Protein AF-A0A1Y0H788-F1 (afdb_monomer_lite)

Structure (mmCIF, N/CA/C/O backbone):
data_AF-A0A1Y0H788-F1
#
_entry.id   AF-A0A1Y0H788-F1
#
loop_
_atom_site.group_PDB
_atom_site.id
_atom_site.type_symbol
_atom_site.label_atom_id
_atom_site.label_alt_id
_atom_site.label_comp_id
_atom_site.label_asym_id
_atom_site.label_entity_id
_atom_site.label_seq_id
_atom_site.pdbx_PDB_ins_code
_atom_site.Cartn_x
_atom_site.Cartn_y
_atom_site.Cartn_z
_atom_site.occupancy
_atom_site.B_iso_or_equiv
_atom_site.auth_seq_id
_atom_site.auth_comp_id
_atom_site.auth_asym_id
_atom_site.auth_atom_id
_atom_site.pdbx_PDB_model_num
ATOM 1 N N . MET A 1 1 ? -26.658 2.070 3.480 1.00 51.88 1 MET A N 1
ATOM 2 C CA . MET A 1 1 ? -25.228 2.244 3.832 1.00 51.88 1 MET A CA 1
ATOM 3 C C . MET A 1 1 ? -24.487 0.901 3.912 1.00 51.88 1 MET A C 1
ATOM 5 O O . MET A 1 1 ? -23.611 0.678 3.091 1.00 51.88 1 MET A O 1
ATOM 9 N N . LEU A 1 2 ? -24.902 -0.046 4.769 1.00 49.97 2 LEU A N 1
ATOM 10 C CA . LEU A 1 2 ? -24.308 -1.400 4.901 1.00 49.97 2 LEU A CA 1
ATOM 11 C C . LEU A 1 2 ? -24.198 -2.210 3.590 1.00 49.97 2 LEU A C 1
ATOM 13 O O . LEU A 1 2 ? -23.169 -2.824 3.317 1.00 49.97 2 LEU A O 1
ATOM 17 N N . ARG A 1 3 ? -25.227 -2.162 2.732 1.00 51.53 3 ARG A N 1
ATOM 18 C CA . ARG A 1 3 ? -25.281 -2.909 1.458 1.00 51.53 3 ARG A CA 1
ATOM 19 C C . ARG A 1 3 ? -24.219 -2.470 0.426 1.00 51.53 3 ARG A C 1
ATOM 21 O O . ARG A 1 3 ? -23.895 -3.254 -0.455 1.00 51.53 3 ARG A O 1
ATOM 28 N N . ARG A 1 4 ? -23.653 -1.258 0.560 1.00 58.00 4 ARG A N 1
ATOM 29 C CA . ARG A 1 4 ? -22.542 -0.747 -0.275 1.00 58.00 4 ARG A CA 1
ATOM 30 C C . ARG A 1 4 ? -21.149 -1.023 0.311 1.00 58.00 4 ARG A C 1
ATOM 32 O O . ARG A 1 4 ? -20.185 -1.019 -0.436 1.00 58.00 4 ARG A O 1
ATOM 39 N N . LEU A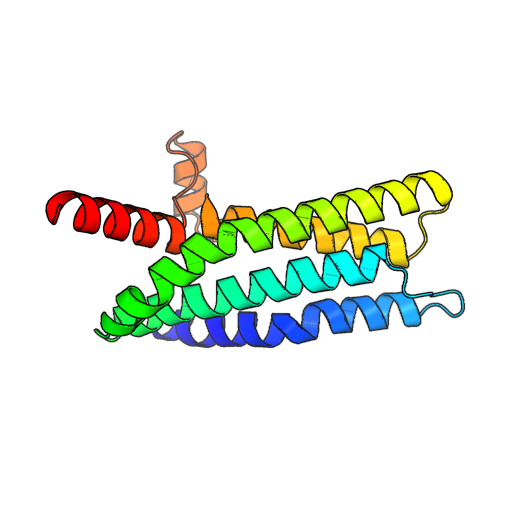 1 5 ? -21.040 -1.297 1.614 1.00 59.03 5 LEU A N 1
ATOM 40 C CA . LEU A 1 5 ? -19.754 -1.466 2.313 1.00 59.03 5 LEU A CA 1
ATOM 41 C C . LEU A 1 5 ? -19.270 -2.925 2.360 1.00 59.03 5 LEU A C 1
ATOM 43 O O . LEU A 1 5 ? -18.071 -3.183 2.339 1.00 59.03 5 LEU A O 1
ATOM 47 N N . ARG A 1 6 ? -20.192 -3.898 2.362 1.00 60.78 6 ARG A N 1
ATOM 48 C CA . ARG A 1 6 ? -19.861 -5.333 2.287 1.00 60.78 6 ARG A CA 1
ATOM 49 C C . ARG A 1 6 ? -19.047 -5.764 1.053 1.00 60.78 6 ARG A C 1
ATOM 51 O O . ARG A 1 6 ? -18.168 -6.601 1.234 1.00 60.78 6 ARG A O 1
ATOM 58 N N . PRO A 1 7 ? -19.295 -5.274 -0.177 1.00 69.75 7 PRO A N 1
ATOM 59 C CA . PRO A 1 7 ? -18.426 -5.618 -1.303 1.00 69.75 7 PRO A CA 1
ATOM 60 C C . PRO A 1 7 ? -17.031 -4.993 -1.178 1.00 69.75 7 PRO A C 1
ATOM 62 O O . PRO A 1 7 ? -16.085 -5.524 -1.743 1.00 69.75 7 PRO A O 1
ATOM 65 N N . TYR A 1 8 ? -16.881 -3.916 -0.403 1.00 69.25 8 TYR A N 1
ATOM 66 C CA . TYR A 1 8 ? -15.653 -3.129 -0.372 1.00 69.25 8 TYR A CA 1
ATOM 67 C C . TYR A 1 8 ? -14.487 -3.869 0.290 1.00 69.25 8 TYR A C 1
ATOM 69 O O . TYR A 1 8 ? -13.432 -4.010 -0.312 1.00 69.25 8 TYR A O 1
ATOM 77 N N . TYR A 1 9 ? -14.680 -4.446 1.482 1.00 71.31 9 TYR A N 1
ATOM 78 C CA . TYR A 1 9 ? -13.602 -5.226 2.110 1.00 71.31 9 TYR A CA 1
ATOM 79 C C . TYR A 1 9 ? -13.247 -6.483 1.296 1.00 71.31 9 TYR A C 1
ATOM 81 O O . TYR A 1 9 ? -12.109 -6.937 1.334 1.00 71.31 9 TYR A O 1
ATOM 89 N N . LYS A 1 10 ? -14.209 -7.051 0.549 1.00 78.69 10 LYS A N 1
ATOM 90 C CA . LYS A 1 10 ? -13.958 -8.183 -0.356 1.00 78.69 10 LYS A CA 1
ATOM 91 C C . LYS A 1 10 ? -13.140 -7.758 -1.572 1.00 78.69 10 LYS A C 1
ATOM 93 O O . LYS A 1 10 ? -12.295 -8.523 -2.016 1.00 78.69 10 LYS A O 1
ATOM 98 N N . MET A 1 11 ? -13.390 -6.555 -2.085 1.00 80.75 11 MET A N 1
ATOM 99 C CA . MET A 1 11 ? -12.611 -5.952 -3.162 1.00 80.75 11 MET A CA 1
ATOM 100 C C . MET A 1 11 ? -11.176 -5.680 -2.706 1.00 80.75 11 MET A C 1
ATOM 102 O O . MET A 1 11 ? -10.252 -6.098 -3.389 1.00 80.75 11 MET A O 1
ATOM 106 N N . GLU A 1 12 ? -10.979 -5.074 -1.533 1.00 76.81 12 GLU A N 1
ATOM 107 C CA . GLU A 1 12 ? -9.639 -4.879 -0.958 1.00 76.81 12 GLU A CA 1
ATOM 108 C C . GLU A 1 12 ? -8.910 -6.218 -0.778 1.00 76.81 12 GLU A C 1
ATOM 110 O O . GLU A 1 12 ? -7.774 -6.369 -1.221 1.00 76.81 12 GLU A O 1
ATOM 115 N N . ALA A 1 13 ? -9.594 -7.233 -0.234 1.00 84.00 13 ALA A N 1
ATOM 116 C CA . ALA A 1 13 ? -9.032 -8.573 -0.070 1.00 84.00 13 ALA A CA 1
ATOM 117 C C . ALA A 1 13 ? -8.655 -9.225 -1.410 1.00 84.00 13 ALA A C 1
ATOM 119 O O . ALA A 1 13 ? -7.627 -9.891 -1.502 1.00 84.00 13 ALA A O 1
ATOM 120 N N . ALA A 1 14 ? -9.466 -9.031 -2.453 1.00 87.06 14 ALA A N 1
ATOM 121 C CA . ALA A 1 14 ? -9.145 -9.497 -3.797 1.00 87.06 14 ALA A CA 1
ATOM 122 C C . ALA A 1 14 ? -7.931 -8.746 -4.368 1.00 87.06 14 ALA A C 1
ATOM 124 O O . ALA A 1 14 ? -7.029 -9.366 -4.933 1.00 87.06 14 ALA A O 1
ATOM 125 N N . ASN A 1 15 ? -7.862 -7.430 -4.154 1.00 90.00 15 ASN A N 1
ATOM 126 C CA . ASN A 1 15 ? -6.781 -6.575 -4.634 1.00 90.00 15 ASN A CA 1
ATOM 127 C C . ASN A 1 15 ? -5.422 -6.944 -4.035 1.00 90.00 15 ASN A C 1
ATOM 129 O O . ASN A 1 15 ? -4.422 -6.791 -4.733 1.00 90.00 15 ASN A O 1
ATOM 133 N N . VAL A 1 16 ? -5.376 -7.492 -2.810 1.00 90.69 16 VAL A N 1
ATOM 134 C CA . VAL A 1 16 ? -4.136 -8.021 -2.200 1.00 90.69 16 VAL A CA 1
ATOM 135 C C . VAL A 1 16 ? -3.407 -8.974 -3.150 1.00 90.69 16 VAL A C 1
ATOM 137 O O . VAL A 1 16 ? -2.183 -8.978 -3.182 1.00 90.69 16 VAL A O 1
ATOM 140 N N . VAL A 1 17 ? -4.146 -9.766 -3.934 1.00 90.56 17 VAL A N 1
ATOM 141 C CA . VAL A 1 17 ? -3.577 -10.714 -4.902 1.00 90.56 17 VAL A CA 1
ATOM 142 C C . VAL A 1 17 ? -3.655 -10.171 -6.327 1.00 90.56 17 VAL A C 1
ATOM 144 O O . VAL A 1 17 ? -2.702 -10.304 -7.089 1.00 90.56 17 VAL A O 1
ATOM 147 N N . MET A 1 18 ? -4.769 -9.540 -6.704 1.00 92.12 18 MET A N 1
ATOM 148 C CA . MET A 1 18 ? -4.984 -9.097 -8.082 1.00 92.12 18 MET A CA 1
ATOM 149 C C . MET A 1 18 ? -4.017 -7.992 -8.503 1.00 92.12 18 MET A C 1
ATOM 151 O O . MET A 1 18 ? -3.479 -8.067 -9.600 1.00 92.12 18 MET A O 1
ATOM 155 N N . VAL A 1 19 ? -3.753 -6.996 -7.653 1.00 91.56 19 VAL A N 1
ATOM 156 C CA . VAL A 1 19 ? -2.850 -5.882 -7.984 1.00 91.56 19 VAL A CA 1
ATOM 157 C C . VAL A 1 19 ? -1.419 -6.363 -8.272 1.00 91.56 19 VAL A C 1
ATOM 159 O O . VAL A 1 19 ? -0.914 -6.064 -9.358 1.00 91.56 19 VAL A O 1
ATOM 162 N N . PRO A 1 20 ? -0.756 -7.136 -7.385 1.00 92.00 20 PRO A N 1
ATOM 163 C CA . PRO A 1 20 ? 0.569 -7.668 -7.690 1.00 92.00 20 PRO A CA 1
ATOM 164 C C . PRO A 1 20 ? 0.553 -8.634 -8.882 1.00 92.00 20 PRO A C 1
ATOM 166 O O . PRO A 1 20 ? 1.480 -8.609 -9.688 1.00 92.00 20 PRO A O 1
ATOM 169 N N . LEU A 1 21 ? -0.499 -9.446 -9.042 1.00 94.25 21 LEU A N 1
ATOM 170 C CA . LEU A 1 21 ? -0.614 -10.368 -10.174 1.00 94.25 21 LEU A CA 1
ATOM 171 C C . LEU A 1 21 ? -0.720 -9.629 -11.514 1.00 94.25 21 LEU A C 1
ATOM 173 O O . LEU A 1 21 ? -0.014 -9.983 -12.454 1.00 94.25 21 LEU A O 1
ATOM 177 N N . ILE A 1 22 ? -1.558 -8.592 -11.599 1.00 94.25 22 ILE A N 1
ATOM 178 C CA . ILE A 1 22 ? -1.699 -7.752 -12.796 1.00 94.25 22 ILE A CA 1
ATOM 179 C C . ILE A 1 22 ? -0.359 -7.101 -13.137 1.00 94.25 22 ILE A C 1
ATOM 181 O O . ILE A 1 22 ? 0.028 -7.101 -14.302 1.00 94.25 22 ILE A O 1
ATOM 185 N N . ALA A 1 23 ? 0.375 -6.604 -12.138 1.00 93.44 23 ALA A N 1
ATOM 186 C CA . ALA A 1 23 ? 1.697 -6.029 -12.358 1.00 93.44 23 ALA A CA 1
ATOM 187 C C . ALA A 1 23 ? 2.688 -7.067 -12.918 1.00 93.44 23 ALA A C 1
ATOM 189 O O . ALA A 1 23 ? 3.381 -6.781 -13.892 1.00 93.44 23 ALA A O 1
ATOM 190 N N . CYS A 1 24 ? 2.722 -8.284 -12.360 1.00 95.25 24 CYS A N 1
ATOM 191 C CA . CYS A 1 24 ? 3.545 -9.381 -12.884 1.00 95.25 24 CYS A CA 1
ATOM 192 C C . CYS A 1 24 ? 3.186 -9.727 -14.328 1.00 95.25 24 CYS A C 1
ATOM 194 O O . CYS A 1 24 ? 4.076 -9.802 -15.169 1.00 95.25 24 CYS A O 1
ATOM 196 N N . VAL A 1 25 ? 1.898 -9.913 -14.623 1.00 95.75 25 VAL A N 1
ATOM 197 C CA . VAL A 1 25 ? 1.427 -10.238 -15.976 1.00 95.75 25 VAL A CA 1
ATOM 198 C C . VAL A 1 25 ? 1.781 -9.121 -16.955 1.00 95.75 25 VAL A C 1
ATOM 200 O O . VAL A 1 25 ? 2.269 -9.411 -18.038 1.00 95.75 25 VAL A O 1
ATOM 203 N N . ALA A 1 26 ? 1.595 -7.856 -16.574 1.00 94.31 26 ALA A N 1
ATOM 204 C CA . ALA A 1 26 ? 1.909 -6.715 -17.428 1.00 94.31 26 ALA A CA 1
ATOM 205 C C . ALA A 1 26 ? 3.403 -6.634 -17.773 1.00 94.31 26 ALA A C 1
ATOM 207 O O . ALA A 1 26 ? 3.746 -6.358 -18.918 1.00 94.31 26 ALA A O 1
ATOM 208 N N . VAL A 1 27 ? 4.289 -6.901 -16.808 1.00 95.38 27 VAL A N 1
ATOM 209 C CA . VAL A 1 27 ? 5.740 -6.902 -17.049 1.00 95.38 27 VAL A CA 1
ATOM 210 C C . VAL A 1 27 ? 6.165 -8.119 -17.866 1.00 95.38 27 VAL A C 1
ATOM 212 O O . VAL A 1 27 ? 6.946 -7.973 -18.795 1.00 95.38 27 VAL A O 1
ATOM 215 N N . LEU A 1 28 ? 5.646 -9.307 -17.552 1.00 95.56 28 LEU A N 1
ATOM 216 C CA . LEU A 1 28 ? 6.011 -10.558 -18.227 1.00 95.56 28 LEU A CA 1
ATOM 217 C C . LEU A 1 28 ? 5.339 -10.748 -19.597 1.00 95.56 28 LEU A C 1
ATOM 219 O O . LEU A 1 28 ? 5.671 -11.692 -20.309 1.00 95.56 28 LEU A O 1
ATOM 223 N N . ALA A 1 29 ? 4.393 -9.883 -19.969 1.00 93.69 29 ALA A N 1
ATOM 224 C CA . ALA A 1 29 ? 3.821 -9.857 -21.314 1.00 93.69 29 ALA A CA 1
ATOM 225 C C . ALA A 1 29 ? 4.830 -9.363 -22.366 1.00 93.69 29 ALA A C 1
ATOM 227 O O . ALA A 1 29 ? 4.687 -9.681 -23.546 1.00 93.69 29 ALA A O 1
ATOM 228 N N . ASP A 1 30 ? 5.848 -8.606 -21.947 1.00 90.75 30 ASP A N 1
ATOM 229 C CA . ASP A 1 30 ? 6.995 -8.254 -22.779 1.00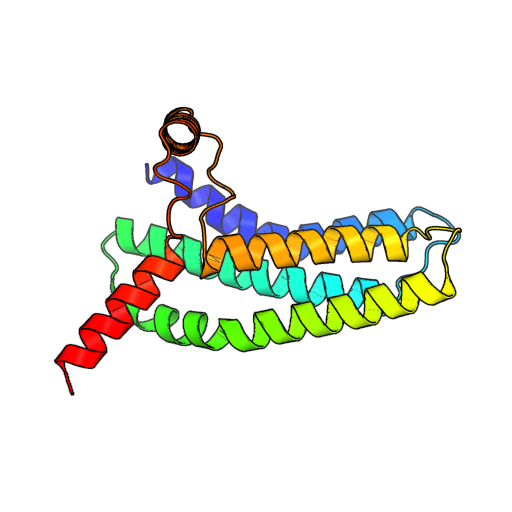 90.75 30 ASP A CA 1
ATOM 230 C C . ASP A 1 30 ? 8.019 -9.411 -22.759 1.00 90.75 30 ASP A C 1
ATOM 232 O O . ASP A 1 30 ? 8.435 -9.824 -21.673 1.00 90.75 30 ASP A O 1
ATOM 236 N N . PRO A 1 31 ? 8.478 -9.930 -23.916 1.00 88.88 31 PRO A N 1
ATOM 237 C CA . PRO A 1 31 ? 9.538 -10.940 -23.978 1.00 88.88 31 PRO A CA 1
ATOM 238 C C . PRO A 1 31 ? 10.850 -10.546 -23.277 1.00 88.88 31 PRO A C 1
ATOM 240 O O . PRO A 1 31 ? 11.594 -11.424 -22.843 1.00 88.88 31 PRO A O 1
ATOM 243 N N . ALA A 1 32 ? 11.147 -9.247 -23.163 1.00 88.50 32 ALA A N 1
ATOM 244 C CA . ALA A 1 32 ? 12.297 -8.724 -22.420 1.00 88.50 32 ALA A CA 1
ATOM 245 C C . ALA A 1 32 ? 11.970 -8.399 -20.946 1.00 88.50 32 ALA A C 1
ATOM 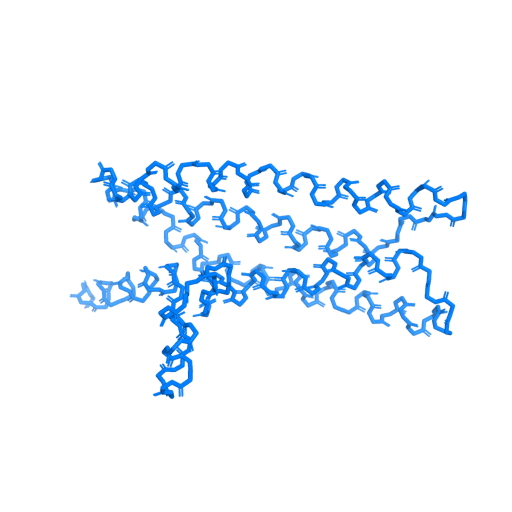247 O O . ALA A 1 32 ? 12.821 -7.898 -20.204 1.00 88.50 32 ALA A O 1
ATOM 248 N N . GLY A 1 33 ? 10.736 -8.664 -20.516 1.00 90.06 33 GLY A N 1
ATOM 249 C CA . GLY A 1 33 ? 10.222 -8.390 -19.186 1.00 90.06 33 GLY A CA 1
ATOM 250 C C . GLY A 1 33 ? 10.902 -9.221 -18.105 1.00 90.06 33 GLY A C 1
ATOM 251 O O . GLY A 1 33 ? 10.925 -10.449 -18.151 1.00 90.06 33 GLY A O 1
ATOM 252 N N . VAL A 1 34 ? 11.423 -8.549 -17.078 1.00 94.25 34 VAL A N 1
ATOM 253 C CA . VAL A 1 34 ? 12.071 -9.198 -15.932 1.00 94.25 34 VAL A CA 1
ATOM 254 C C . VAL A 1 34 ? 11.516 -8.617 -14.643 1.00 94.25 34 VAL A C 1
ATOM 256 O O . VAL A 1 34 ? 11.505 -7.403 -14.455 1.00 94.25 34 VAL A O 1
ATOM 259 N N . ILE A 1 35 ? 11.100 -9.481 -13.717 1.00 95.50 35 ILE A N 1
ATOM 260 C CA . ILE A 1 35 ? 10.718 -9.057 -12.368 1.00 95.50 35 ILE A CA 1
ATOM 261 C C . ILE A 1 35 ? 11.992 -8.729 -11.587 1.00 95.50 35 ILE A C 1
ATOM 263 O O . ILE A 1 35 ? 12.840 -9.591 -11.359 1.00 95.50 35 ILE A O 1
ATOM 267 N N . ARG A 1 36 ? 12.120 -7.470 -11.167 1.00 96.12 36 ARG A N 1
ATOM 268 C CA . ARG A 1 36 ? 13.285 -6.961 -10.431 1.00 96.12 36 ARG A CA 1
ATOM 269 C C . ARG A 1 36 ? 12.983 -6.749 -8.944 1.00 96.12 36 ARG A C 1
ATOM 271 O O . ARG A 1 36 ? 11.815 -6.608 -8.570 1.00 96.12 36 ARG A O 1
ATOM 278 N N . PRO A 1 37 ? 14.015 -6.676 -8.079 1.00 97.56 37 PRO A N 1
ATOM 279 C CA . PRO A 1 37 ? 13.826 -6.490 -6.640 1.00 97.56 37 PRO A CA 1
ATOM 280 C C . PRO A 1 37 ? 12.990 -5.260 -6.256 1.00 97.56 37 PRO A C 1
ATOM 282 O O . PRO A 1 37 ? 12.215 -5.342 -5.304 1.00 97.56 37 PRO A O 1
ATOM 285 N N . ALA A 1 38 ? 13.092 -4.148 -6.997 1.00 97.12 38 ALA A N 1
ATOM 286 C CA . ALA A 1 38 ? 12.292 -2.950 -6.729 1.00 97.12 38 ALA A CA 1
ATOM 287 C C . ALA A 1 38 ? 10.789 -3.218 -6.870 1.00 97.12 38 ALA A C 1
ATOM 289 O O . ALA A 1 38 ? 10.003 -2.858 -5.993 1.00 97.12 38 ALA A O 1
ATOM 290 N N . MET A 1 39 ? 10.402 -3.922 -7.937 1.00 97.44 39 MET A N 1
ATOM 291 C CA . MET A 1 39 ? 9.019 -4.323 -8.176 1.00 97.44 39 MET A CA 1
ATOM 292 C C . MET A 1 39 ? 8.513 -5.250 -7.069 1.00 97.44 39 MET A C 1
ATOM 294 O O . MET A 1 39 ? 7.436 -5.013 -6.533 1.00 97.44 39 MET A O 1
ATOM 298 N N . ILE A 1 40 ? 9.305 -6.251 -6.668 1.00 98.00 40 ILE A N 1
ATOM 299 C CA . ILE A 1 40 ? 8.936 -7.171 -5.579 1.00 98.00 40 ILE A CA 1
ATOM 300 C C . ILE A 1 40 ? 8.706 -6.397 -4.275 1.00 98.00 40 ILE A C 1
ATOM 302 O O . ILE A 1 40 ? 7.693 -6.596 -3.606 1.00 98.00 40 ILE A O 1
ATOM 306 N N . ALA A 1 41 ? 9.607 -5.479 -3.922 1.00 98.12 41 ALA A N 1
ATOM 307 C CA . ALA A 1 41 ? 9.461 -4.668 -2.718 1.00 98.12 41 ALA A CA 1
ATOM 308 C C . ALA A 1 41 ? 8.199 -3.790 -2.763 1.00 98.12 41 ALA A C 1
ATOM 310 O O . ALA A 1 41 ? 7.450 -3.739 -1.784 1.00 98.12 41 ALA A O 1
ATOM 311 N N . ALA A 1 42 ? 7.917 -3.156 -3.905 1.00 97.62 42 ALA A N 1
ATOM 312 C CA . ALA A 1 42 ? 6.711 -2.355 -4.098 1.00 97.62 42 ALA A CA 1
ATOM 313 C C . ALA A 1 42 ? 5.426 -3.205 -4.045 1.00 97.62 42 ALA A C 1
ATOM 315 O O . ALA A 1 42 ? 4.440 -2.790 -3.431 1.00 97.62 42 ALA A O 1
ATOM 316 N N . MET A 1 43 ? 5.437 -4.421 -4.607 1.00 97.69 43 MET A N 1
ATOM 317 C CA . MET A 1 43 ? 4.332 -5.383 -4.506 1.00 97.69 43 MET A CA 1
ATOM 318 C C . MET A 1 43 ? 4.059 -5.768 -3.052 1.00 97.69 43 MET A C 1
ATOM 320 O O . MET A 1 43 ? 2.904 -5.759 -2.626 1.00 97.69 43 MET A O 1
ATOM 324 N N . VAL A 1 44 ? 5.104 -6.084 -2.281 1.00 97.94 44 VAL A N 1
ATOM 325 C CA . VAL A 1 44 ? 4.974 -6.447 -0.862 1.00 97.94 44 VAL A CA 1
ATOM 326 C C . VAL A 1 44 ? 4.420 -5.274 -0.056 1.00 97.94 44 VAL A C 1
ATOM 328 O O . VAL A 1 44 ? 3.467 -5.461 0.699 1.00 97.94 44 VAL A O 1
ATOM 331 N N . ALA A 1 45 ? 4.953 -4.062 -0.249 1.00 97.75 45 ALA A N 1
ATOM 332 C CA . ALA A 1 45 ? 4.465 -2.858 0.425 1.00 97.75 45 ALA A CA 1
ATOM 333 C C . ALA A 1 45 ? 2.980 -2.591 0.122 1.00 97.75 45 ALA A C 1
ATOM 335 O O . ALA A 1 45 ? 2.184 -2.376 1.038 1.00 97.75 45 ALA A O 1
ATOM 336 N N . THR A 1 46 ? 2.598 -2.673 -1.154 1.00 96.69 46 THR A N 1
ATOM 337 C CA . THR A 1 46 ? 1.214 -2.476 -1.610 1.00 96.69 46 THR A CA 1
ATOM 338 C C . THR A 1 46 ? 0.280 -3.528 -1.021 1.00 96.69 46 THR A C 1
ATOM 340 O O . THR A 1 46 ? -0.730 -3.194 -0.409 1.00 96.69 46 THR A O 1
ATOM 343 N N . SER A 1 47 ? 0.639 -4.807 -1.145 1.00 96.19 47 SER A N 1
ATOM 344 C CA . SER A 1 47 ? -0.182 -5.926 -0.668 1.00 96.19 47 SER A CA 1
ATOM 345 C C . SER A 1 47 ? -0.380 -5.867 0.846 1.00 96.19 47 SER A C 1
ATOM 347 O O . SER A 1 47 ? -1.485 -6.085 1.336 1.00 96.19 47 SER A O 1
ATOM 349 N N . PHE A 1 48 ? 0.669 -5.510 1.594 1.00 96.50 48 PHE A N 1
ATOM 350 C CA . PHE A 1 48 ? 0.589 -5.327 3.041 1.00 96.50 48 PHE A CA 1
ATOM 351 C C . PHE A 1 48 ? -0.424 -4.238 3.425 1.00 96.50 48 PHE A C 1
ATOM 353 O O . PHE A 1 48 ? -1.247 -4.437 4.320 1.00 96.50 48 PHE A O 1
ATOM 360 N N . LEU A 1 49 ? -0.413 -3.104 2.723 1.00 94.62 49 LEU A N 1
ATOM 361 C CA . LEU A 1 49 ? -1.349 -2.010 2.978 1.00 94.62 49 LEU A CA 1
ATOM 362 C C . LEU A 1 49 ? -2.784 -2.325 2.543 1.00 94.62 49 LEU A C 1
ATOM 364 O O . LEU A 1 49 ? -3.718 -1.927 3.237 1.00 94.62 49 LEU A O 1
ATOM 368 N N . LEU A 1 50 ? -2.978 -3.114 1.487 1.00 93.12 50 LEU A N 1
ATOM 369 C CA . LEU A 1 50 ? -4.298 -3.634 1.110 1.00 93.12 50 LEU A CA 1
ATOM 370 C C . LEU A 1 50 ? -4.853 -4.607 2.168 1.00 93.12 50 LEU A C 1
ATOM 372 O O . LEU A 1 50 ? -6.052 -4.600 2.456 1.00 93.12 50 LEU A O 1
ATOM 376 N N . VAL A 1 51 ? -3.996 -5.395 2.832 1.00 94.19 51 VAL A N 1
ATOM 377 C CA . VAL A 1 51 ? -4.400 -6.212 3.994 1.00 94.19 51 VAL A CA 1
ATOM 378 C C . VAL A 1 51 ? -4.812 -5.324 5.171 1.00 94.19 51 VAL A C 1
ATOM 380 O O . VAL A 1 51 ? -5.870 -5.550 5.766 1.00 94.19 51 VAL A O 1
ATOM 383 N N . VAL A 1 52 ? -4.028 -4.285 5.488 1.00 93.38 52 VAL A N 1
ATOM 384 C CA . VAL A 1 52 ? -4.394 -3.276 6.502 1.00 93.38 52 VAL A CA 1
ATOM 385 C C . VAL A 1 52 ? -5.759 -2.667 6.176 1.00 93.38 52 VAL A C 1
ATOM 387 O O . VAL A 1 52 ? -6.627 -2.594 7.050 1.00 93.38 52 VAL A O 1
ATOM 390 N N . GLY A 1 53 ? -5.977 -2.308 4.912 1.00 89.81 53 GLY A N 1
ATOM 391 C CA . GLY A 1 53 ? -7.234 -1.770 4.419 1.00 89.81 53 GLY A CA 1
ATOM 392 C C . GLY A 1 53 ? -8.411 -2.722 4.550 1.00 89.81 53 GLY A C 1
ATOM 393 O O . GLY A 1 53 ? -9.464 -2.347 5.066 1.00 89.81 53 GLY A O 1
ATOM 394 N N . THR A 1 54 ? -8.211 -3.986 4.184 1.00 90.62 54 THR A N 1
ATOM 395 C CA . THR A 1 54 ? -9.205 -5.056 4.326 1.00 90.62 54 THR A CA 1
ATOM 396 C C . THR A 1 54 ? -9.677 -5.183 5.775 1.00 90.62 54 THR A C 1
ATOM 398 O O . THR A 1 54 ? -10.882 -5.220 6.042 1.00 90.62 54 THR A O 1
ATOM 401 N N . ILE A 1 55 ? -8.741 -5.209 6.731 1.00 91.31 55 ILE A N 1
ATOM 402 C CA . ILE A 1 55 ? -9.059 -5.313 8.162 1.00 91.31 55 ILE A CA 1
ATOM 403 C C . ILE A 1 55 ? -9.761 -4.039 8.646 1.00 91.31 55 ILE A C 1
ATOM 405 O O . ILE A 1 55 ? -10.777 -4.130 9.339 1.00 91.31 55 ILE A O 1
ATOM 409 N N . ALA A 1 56 ? -9.274 -2.858 8.256 1.00 89.00 56 ALA A N 1
ATOM 410 C CA . ALA A 1 56 ? -9.880 -1.583 8.628 1.00 89.00 56 ALA A CA 1
ATOM 411 C C . ALA A 1 56 ? -11.335 -1.475 8.138 1.00 89.00 56 ALA A C 1
ATOM 413 O O . ALA A 1 56 ? -12.221 -1.088 8.902 1.00 89.00 56 ALA A O 1
ATOM 414 N N . TRP A 1 57 ? -11.613 -1.879 6.897 1.00 85.81 57 TRP A N 1
ATOM 415 C CA . TRP A 1 57 ? -12.972 -1.909 6.357 1.00 85.81 57 TRP A CA 1
ATOM 416 C C . TRP A 1 57 ? -13.849 -2.955 7.028 1.00 85.81 57 TRP A C 1
ATOM 418 O O . TRP A 1 57 ? -15.012 -2.673 7.326 1.00 85.81 57 TRP A O 1
ATOM 428 N N . LYS A 1 58 ? -13.298 -4.134 7.330 1.00 88.12 58 LYS A N 1
ATOM 429 C CA . LYS A 1 58 ? -14.012 -5.145 8.109 1.00 88.12 58 LYS A CA 1
ATOM 430 C C . LYS A 1 58 ? -14.422 -4.607 9.482 1.00 88.12 58 LYS A C 1
ATOM 432 O O . LYS A 1 58 ? -15.564 -4.806 9.873 1.00 88.12 58 LYS A O 1
ATOM 437 N N . MET A 1 59 ? -13.550 -3.880 10.183 1.00 88.94 59 MET A N 1
ATOM 438 C CA . MET A 1 59 ? -13.899 -3.250 11.465 1.00 88.94 59 MET A CA 1
ATOM 439 C C . MET A 1 59 ? -15.058 -2.262 11.328 1.00 88.94 59 MET A C 1
ATOM 441 O O . MET A 1 59 ? -15.953 -2.258 12.168 1.00 88.94 59 M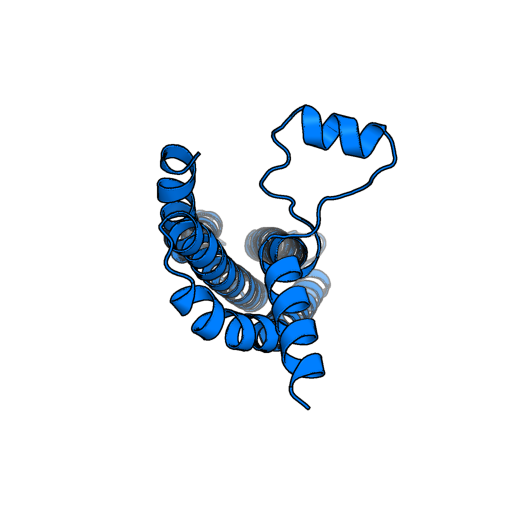ET A O 1
ATOM 445 N N . VAL A 1 60 ? -15.070 -1.451 10.265 1.00 85.62 60 VAL A N 1
ATOM 446 C CA . VAL A 1 60 ? -16.177 -0.520 9.997 1.00 85.62 60 VAL A CA 1
ATOM 447 C C . VAL A 1 60 ? -17.487 -1.277 9.763 1.00 85.62 60 VAL A C 1
ATOM 449 O O . VAL A 1 60 ? -18.519 -0.877 10.297 1.00 85.62 60 VAL A O 1
ATOM 452 N N . VAL A 1 61 ? -17.465 -2.370 8.994 1.00 85.62 61 VAL A N 1
ATOM 453 C CA . VAL A 1 61 ? -18.654 -3.207 8.756 1.00 85.62 61 VAL A CA 1
ATOM 454 C C . VAL A 1 61 ? -19.129 -3.860 10.053 1.00 85.62 61 VAL A C 1
ATOM 456 O O . VAL A 1 61 ? -20.293 -3.696 10.410 1.00 85.62 61 VAL A O 1
ATOM 459 N N . ASP A 1 62 ? -18.233 -4.523 10.784 1.00 86.25 62 ASP A N 1
ATOM 460 C CA . ASP A 1 62 ? -18.544 -5.190 12.051 1.00 86.25 62 ASP A CA 1
ATOM 461 C C . ASP A 1 62 ? -19.103 -4.180 13.083 1.00 86.25 62 ASP A C 1
ATOM 463 O O . ASP A 1 62 ? -20.071 -4.472 13.784 1.00 86.25 62 ASP A O 1
ATOM 467 N N . GLY A 1 63 ? -18.559 -2.957 13.137 1.00 84.19 63 GLY A N 1
ATOM 468 C CA . GLY A 1 63 ? -19.047 -1.882 14.005 1.00 84.19 63 GLY A CA 1
ATOM 469 C C . GLY A 1 63 ? -20.454 -1.389 13.644 1.00 84.19 63 GLY A C 1
ATOM 470 O O . GLY A 1 63 ? -21.255 -1.117 14.540 1.00 84.19 63 GLY A O 1
ATOM 471 N N . LEU A 1 64 ? -20.790 -1.325 12.350 1.00 83.19 64 LEU A N 1
ATOM 472 C CA . LEU A 1 64 ? -22.150 -1.025 11.876 1.00 83.19 64 LEU A CA 1
ATOM 473 C C . LEU A 1 64 ? -23.141 -2.162 12.163 1.00 83.19 64 LEU A C 1
ATOM 475 O O . LEU A 1 64 ? -24.336 -1.906 12.289 1.00 83.19 64 LEU A O 1
ATOM 479 N N . GLU A 1 65 ? -22.653 -3.395 12.287 1.00 85.38 65 GLU A N 1
ATOM 480 C CA . GLU A 1 65 ? -23.423 -4.565 12.727 1.00 85.38 65 GLU A CA 1
ATOM 481 C C . GLU A 1 65 ? -23.511 -4.659 14.270 1.00 85.38 65 GLU A C 1
ATOM 483 O O . GLU A 1 65 ? -24.087 -5.601 14.808 1.00 85.38 65 GLU A O 1
ATOM 488 N N . GLY A 1 66 ? -22.977 -3.668 14.998 1.00 82.06 66 GLY A N 1
ATOM 489 C CA . GLY A 1 66 ? -23.018 -3.582 16.462 1.00 82.06 66 GLY A CA 1
ATOM 490 C C . GLY A 1 66 ? -21.880 -4.320 17.177 1.00 82.06 66 GLY A C 1
ATOM 491 O O . GLY A 1 66 ? -21.775 -4.252 18.403 1.00 82.06 66 GLY A O 1
ATOM 492 N N . ASN A 1 67 ? -20.979 -4.974 16.442 1.00 82.62 67 ASN A N 1
ATOM 493 C CA . ASN A 1 67 ? -19.864 -5.725 17.006 1.00 82.62 67 ASN A CA 1
ATOM 494 C C . ASN A 1 67 ? -18.632 -4.834 17.249 1.00 82.62 67 ASN A C 1
ATOM 496 O O . ASN A 1 67 ? -17.678 -4.793 16.471 1.00 82.62 67 ASN A O 1
ATOM 500 N N . ARG A 1 68 ? -18.615 -4.154 18.400 1.00 79.12 68 ARG A N 1
ATOM 501 C CA . ARG A 1 68 ? -17.468 -3.332 18.835 1.00 79.12 68 ARG A CA 1
ATOM 502 C C . ARG A 1 68 ? -16.265 -4.145 19.338 1.00 79.12 68 ARG A C 1
ATOM 504 O O . ARG A 1 68 ? -15.221 -3.562 19.636 1.00 79.12 68 ARG A O 1
ATOM 511 N N . ALA A 1 69 ? -16.374 -5.472 19.455 1.00 82.12 69 ALA A N 1
ATOM 512 C CA . ALA A 1 69 ? -15.259 -6.312 19.899 1.00 82.12 69 ALA A CA 1
ATOM 513 C C . ALA A 1 69 ? -14.142 -6.380 18.844 1.00 82.12 69 ALA A C 1
ATOM 515 O O . ALA A 1 69 ? -12.961 -6.399 19.199 1.00 82.12 69 ALA A O 1
ATOM 516 N N . THR A 1 70 ? -14.497 -6.327 17.554 1.00 83.94 70 THR A N 1
ATOM 517 C CA . THR A 1 70 ? -13.528 -6.297 16.449 1.00 83.94 70 THR A CA 1
ATOM 518 C C . THR A 1 70 ? -12.612 -5.071 16.545 1.00 83.94 70 THR A C 1
ATOM 520 O O . THR A 1 70 ? -11.396 -5.201 16.400 1.00 83.94 70 THR A O 1
ATOM 523 N N . GLU A 1 71 ? -13.151 -3.892 16.877 1.00 83.69 71 GLU A N 1
ATOM 524 C CA . GLU A 1 71 ? -12.347 -2.671 17.017 1.00 83.69 71 GLU A CA 1
ATOM 525 C C . GLU A 1 71 ? -11.304 -2.785 18.135 1.00 83.69 71 GLU A C 1
ATOM 527 O O . GLU A 1 71 ? -10.129 -2.482 17.923 1.00 83.69 71 GLU A O 1
ATOM 532 N N . ARG A 1 72 ? -11.695 -3.295 19.311 1.00 84.44 72 ARG A N 1
ATOM 533 C CA . ARG A 1 72 ? -10.775 -3.470 20.451 1.00 84.44 72 ARG A CA 1
ATOM 534 C C . ARG A 1 72 ? -9.604 -4.393 20.122 1.00 84.44 72 ARG A C 1
ATOM 536 O O . ARG A 1 72 ? -8.494 -4.162 20.596 1.00 84.44 72 ARG A O 1
ATOM 543 N N . THR A 1 73 ? -9.851 -5.419 19.313 1.00 89.69 73 THR A N 1
ATOM 544 C CA . THR A 1 73 ? -8.839 -6.399 18.908 1.00 89.69 73 THR A CA 1
ATOM 545 C C . THR A 1 73 ? -7.876 -5.822 17.874 1.00 89.69 73 THR A C 1
ATOM 547 O O . THR A 1 73 ? -6.662 -6.011 17.982 1.00 89.69 73 THR A O 1
ATOM 550 N N . TRP A 1 74 ? -8.386 -5.127 16.859 1.00 92.25 74 TRP A N 1
ATOM 551 C CA . TRP A 1 74 ? -7.582 -4.771 15.690 1.00 92.25 74 TRP A CA 1
ATOM 552 C C . TRP A 1 74 ? -6.960 -3.378 15.754 1.00 92.25 74 TRP A C 1
ATOM 554 O O . TRP A 1 74 ? -5.857 -3.219 15.240 1.00 92.25 74 TRP A O 1
ATOM 564 N N . VAL A 1 75 ? -7.565 -2.398 16.440 1.00 91.62 75 VAL A N 1
ATOM 565 C CA . VAL A 1 75 ? -7.001 -1.033 16.528 1.00 91.62 75 VAL A CA 1
ATOM 566 C C . VAL A 1 75 ? -5.541 -1.017 17.018 1.00 91.62 75 VAL A C 1
ATOM 568 O O . VAL A 1 75 ? -4.723 -0.391 16.344 1.00 91.62 75 VAL A O 1
ATOM 571 N N . PRO A 1 76 ? -5.148 -1.719 18.104 1.00 92.06 76 PRO A N 1
ATOM 572 C CA . PRO A 1 76 ? -3.756 -1.702 18.562 1.00 92.06 76 PRO A CA 1
ATOM 573 C C . PRO A 1 76 ? -2.790 -2.333 17.551 1.00 92.06 76 PRO A C 1
ATOM 575 O O . PRO A 1 76 ? -1.677 -1.848 17.363 1.00 92.06 76 PRO A O 1
ATOM 578 N N . ARG A 1 77 ? -3.223 -3.407 16.875 1.00 94.12 77 ARG A N 1
ATOM 579 C CA . ARG A 1 77 ? -2.422 -4.108 15.861 1.00 94.12 77 ARG A CA 1
ATOM 580 C C . ARG A 1 77 ? -2.229 -3.247 14.618 1.00 94.12 77 ARG A C 1
ATOM 582 O O . ARG A 1 77 ? -1.129 -3.196 14.084 1.00 94.12 77 ARG A O 1
ATOM 589 N N . LEU A 1 78 ? -3.274 -2.545 14.188 1.00 93.62 78 LEU A N 1
ATOM 590 C CA . LEU A 1 78 ? -3.213 -1.645 13.042 1.00 93.62 78 LEU A CA 1
ATOM 591 C C . LEU A 1 78 ? -2.424 -0.362 13.348 1.00 93.62 78 LEU A C 1
ATOM 593 O O . LEU A 1 78 ? -1.719 0.122 12.467 1.00 93.62 78 LEU A O 1
ATOM 597 N N . ASP A 1 79 ? -2.469 0.161 14.580 1.00 94.00 79 ASP A N 1
ATOM 598 C CA . ASP A 1 79 ? -1.573 1.250 15.013 1.00 94.00 79 ASP A CA 1
ATOM 599 C C . ASP A 1 79 ? -0.106 0.793 14.990 1.00 94.00 79 ASP A C 1
ATOM 601 O O . ASP A 1 79 ? 0.749 1.502 14.465 1.00 94.00 79 ASP A O 1
ATOM 605 N N . ALA A 1 80 ? 0.186 -0.422 15.469 1.00 94.25 80 ALA A N 1
ATOM 606 C CA . ALA A 1 80 ? 1.527 -1.002 15.397 1.00 94.25 80 ALA A CA 1
ATOM 607 C C . ALA A 1 80 ? 1.986 -1.263 13.950 1.00 94.25 80 ALA A C 1
ATOM 609 O O . ALA A 1 80 ? 3.142 -1.000 13.624 1.00 94.25 80 ALA A O 1
ATOM 610 N N . ALA A 1 81 ? 1.078 -1.699 13.065 1.00 95.19 81 ALA A N 1
ATOM 611 C CA . ALA A 1 81 ? 1.342 -1.949 11.644 1.00 95.19 81 ALA A CA 1
ATOM 612 C C . ALA A 1 81 ? 1.748 -0.689 10.857 1.00 95.19 81 ALA A C 1
ATOM 614 O O . ALA A 1 81 ? 2.274 -0.801 9.747 1.00 95.19 81 ALA A O 1
ATOM 615 N N . ARG A 1 82 ? 1.587 0.507 11.442 1.00 94.38 82 ARG A N 1
ATOM 616 C CA . ARG A 1 82 ? 2.052 1.768 10.855 1.00 94.38 82 ARG A CA 1
ATOM 617 C C . ARG A 1 82 ? 3.555 1.755 10.587 1.00 94.38 82 ARG A C 1
ATOM 619 O O . ARG A 1 82 ? 3.986 2.198 9.526 1.00 94.38 82 ARG A O 1
ATOM 626 N N . TRP A 1 83 ? 4.344 1.244 11.532 1.00 95.62 83 TRP A N 1
ATOM 627 C CA . TRP A 1 83 ? 5.803 1.234 11.420 1.00 95.62 83 TRP A CA 1
ATOM 628 C C . TRP A 1 83 ? 6.305 0.242 10.364 1.00 95.62 83 TRP A C 1
ATOM 630 O O . TRP A 1 83 ? 7.064 0.673 9.497 1.00 95.62 83 TRP A O 1
ATOM 640 N N . PRO A 1 84 ? 5.843 -1.027 10.335 1.00 97.25 84 PRO A N 1
ATOM 641 C CA . PRO A 1 84 ? 6.110 -1.927 9.216 1.00 97.25 84 PRO A CA 1
ATOM 642 C C . PRO A 1 84 ? 5.675 -1.357 7.864 1.00 97.25 84 PRO A C 1
ATOM 644 O O . PRO A 1 84 ? 6.437 -1.451 6.909 1.00 97.25 84 PRO A O 1
ATOM 647 N N . SER A 1 85 ? 4.502 -0.713 7.780 1.00 96.25 85 SER A N 1
ATOM 648 C CA . SER A 1 85 ? 4.037 -0.093 6.528 1.00 96.25 85 SER A CA 1
ATOM 649 C C . SER A 1 85 ? 5.024 0.961 6.025 1.00 96.25 85 SER A C 1
ATOM 651 O O . SER A 1 85 ? 5.409 0.950 4.858 1.00 96.25 85 SER A O 1
ATOM 653 N N . LEU A 1 86 ? 5.469 1.852 6.917 1.00 97.06 86 LEU A N 1
ATOM 654 C CA . LEU A 1 86 ? 6.433 2.892 6.576 1.00 97.06 86 LEU A CA 1
ATOM 655 C C . LEU A 1 86 ? 7.791 2.296 6.185 1.00 97.06 86 LEU A C 1
ATOM 657 O O . LEU A 1 86 ? 8.382 2.732 5.202 1.00 97.06 86 LEU A O 1
ATOM 661 N N . ALA A 1 87 ? 8.266 1.281 6.909 1.00 98.12 87 ALA A N 1
ATOM 662 C CA . ALA A 1 87 ? 9.514 0.594 6.590 1.00 98.12 87 ALA A CA 1
ATOM 663 C C . ALA A 1 87 ? 9.466 -0.061 5.200 1.00 98.12 87 ALA A C 1
ATOM 665 O O . ALA A 1 87 ? 10.390 0.117 4.411 1.00 98.12 87 ALA A O 1
ATOM 666 N N . LEU A 1 88 ? 8.373 -0.757 4.868 1.00 98.25 88 LEU A N 1
ATOM 667 C CA . LEU A 1 88 ? 8.179 -1.371 3.552 1.00 98.25 88 LEU A CA 1
ATOM 668 C C . LEU A 1 88 ? 8.149 -0.326 2.430 1.00 98.25 88 LEU A C 1
ATOM 670 O O . LEU A 1 88 ? 8.790 -0.530 1.401 1.00 98.25 88 LEU A O 1
ATOM 674 N N . ILE A 1 89 ? 7.470 0.808 2.639 1.00 98.31 89 ILE A N 1
ATOM 675 C CA . ILE A 1 89 ? 7.466 1.928 1.686 1.00 98.31 89 ILE A CA 1
ATOM 676 C C . ILE A 1 89 ? 8.881 2.474 1.478 1.00 98.31 89 ILE A C 1
ATOM 678 O O . ILE A 1 89 ? 9.285 2.685 0.340 1.00 98.31 89 ILE A O 1
ATOM 682 N N . LEU A 1 90 ? 9.646 2.690 2.552 1.00 98.44 90 LEU A N 1
ATOM 683 C CA . LEU A 1 90 ? 11.009 3.217 2.454 1.00 98.44 90 LEU A CA 1
ATOM 684 C C . LEU A 1 90 ? 11.950 2.243 1.736 1.00 98.44 90 LEU A C 1
ATOM 686 O O . LEU A 1 90 ? 12.730 2.671 0.889 1.00 98.44 90 LEU A O 1
ATOM 690 N N . ILE A 1 91 ? 11.847 0.940 2.014 1.00 98.50 91 ILE A N 1
ATOM 691 C CA . ILE A 1 91 ? 12.612 -0.096 1.304 1.00 98.50 91 ILE A CA 1
ATOM 692 C C . ILE A 1 91 ? 12.262 -0.084 -0.188 1.00 98.50 91 ILE A C 1
ATOM 694 O O . ILE A 1 91 ? 13.158 -0.040 -1.030 1.00 98.50 91 ILE A O 1
ATOM 698 N N . ALA A 1 92 ? 10.969 -0.080 -0.523 1.00 98.31 92 ALA A N 1
ATOM 699 C CA . ALA A 1 92 ? 10.513 -0.032 -1.908 1.00 98.31 92 ALA A CA 1
ATOM 700 C C . ALA A 1 92 ? 10.973 1.252 -2.619 1.00 98.31 92 ALA A C 1
ATOM 702 O O . ALA A 1 92 ? 11.416 1.187 -3.764 1.00 98.31 92 ALA A O 1
ATOM 703 N N . LEU A 1 93 ? 10.944 2.400 -1.935 1.00 98.50 93 LEU A N 1
ATOM 704 C CA . LEU A 1 93 ? 11.430 3.679 -2.450 1.00 98.50 93 LEU A CA 1
ATOM 705 C C . LEU A 1 93 ? 12.927 3.639 -2.767 1.00 98.50 93 LEU A C 1
ATOM 707 O O . LEU A 1 93 ? 13.322 4.026 -3.864 1.00 98.50 93 LEU A O 1
ATOM 711 N N . VAL A 1 94 ? 13.752 3.142 -1.841 1.00 98.50 94 VAL A N 1
ATOM 712 C CA . VAL A 1 94 ? 15.205 3.032 -2.043 1.00 98.50 94 VAL A CA 1
ATOM 713 C C . VAL A 1 94 ? 15.519 2.107 -3.216 1.00 98.50 94 VAL A C 1
ATOM 715 O O . VAL A 1 94 ? 16.267 2.497 -4.109 1.00 98.50 94 VAL A O 1
ATOM 718 N N . LEU A 1 95 ? 14.915 0.916 -3.264 1.00 98.44 95 LEU A N 1
ATOM 719 C CA . LEU A 1 95 ? 15.167 -0.041 -4.344 1.00 98.44 95 LEU A CA 1
ATOM 720 C C . LEU A 1 95 ? 14.692 0.479 -5.706 1.00 98.44 95 LEU A C 1
ATOM 722 O O . LEU A 1 95 ? 15.395 0.306 -6.699 1.00 98.44 95 LEU A O 1
ATOM 726 N N . THR A 1 96 ? 13.548 1.166 -5.750 1.00 98.12 96 THR A N 1
ATOM 727 C CA . THR A 1 96 ? 13.049 1.811 -6.976 1.00 98.12 96 THR A CA 1
ATOM 728 C C . THR A 1 96 ? 13.986 2.930 -7.427 1.00 98.12 96 THR A C 1
ATOM 730 O O . THR A 1 96 ? 14.306 3.017 -8.609 1.00 98.12 96 THR A O 1
ATOM 733 N N . GLY A 1 97 ? 14.494 3.747 -6.498 1.00 98.00 97 GLY A N 1
ATOM 734 C CA . GLY A 1 97 ? 15.475 4.792 -6.798 1.00 98.00 97 GLY A CA 1
ATOM 735 C C . GLY A 1 97 ? 16.805 4.237 -7.315 1.00 98.00 97 GLY A C 1
ATOM 736 O O . GLY A 1 97 ? 17.363 4.773 -8.271 1.00 98.00 97 GLY A O 1
ATOM 737 N N . MET A 1 98 ? 17.290 3.135 -6.736 1.00 98.25 98 MET A N 1
ATOM 738 C CA . MET A 1 98 ? 18.493 2.440 -7.207 1.00 98.25 98 MET A CA 1
ATOM 739 C C . MET A 1 98 ? 18.309 1.871 -8.618 1.00 98.25 98 MET A C 1
ATOM 741 O O . MET A 1 98 ? 19.190 2.037 -9.458 1.00 98.25 98 MET A O 1
ATOM 745 N N . GLU A 1 99 ? 17.167 1.236 -8.899 1.00 96.94 99 GLU A N 1
ATOM 746 C CA . GLU A 1 99 ? 16.853 0.739 -10.244 1.00 96.94 99 GLU A CA 1
ATOM 747 C C . GLU A 1 99 ? 16.745 1.891 -11.251 1.00 96.94 99 GLU A C 1
ATOM 749 O O . GLU A 1 99 ? 17.325 1.812 -12.335 1.00 96.94 99 GLU A O 1
ATOM 754 N N . ALA A 1 100 ? 16.079 2.990 -10.887 1.00 97.31 100 ALA A N 1
ATOM 755 C CA . ALA A 1 100 ? 15.973 4.178 -11.730 1.00 97.31 100 ALA A CA 1
ATOM 756 C C . ALA A 1 100 ? 17.353 4.759 -12.075 1.00 97.31 100 ALA A C 1
ATOM 758 O O . ALA A 1 100 ? 17.631 5.028 -13.240 1.00 97.31 100 ALA A O 1
ATOM 759 N N . ALA A 1 101 ? 18.250 4.882 -11.093 1.00 97.44 101 ALA A N 1
ATOM 760 C CA . ALA A 1 101 ? 19.601 5.398 -11.312 1.00 97.44 101 ALA A CA 1
ATOM 761 C C . ALA A 1 101 ? 20.431 4.552 -12.297 1.00 97.44 101 ALA A C 1
ATOM 763 O O . ALA A 1 101 ? 21.327 5.080 -12.948 1.00 97.44 101 ALA A O 1
ATOM 764 N N . GLN A 1 102 ? 20.141 3.252 -12.410 1.00 96.25 102 GLN A N 1
ATOM 765 C CA . GLN A 1 102 ? 20.858 2.327 -13.297 1.00 96.25 102 GLN A CA 1
ATOM 766 C C . GLN A 1 102 ? 20.226 2.185 -14.683 1.00 96.25 102 GLN A C 1
ATOM 768 O O . GLN A 1 102 ? 20.900 1.773 -15.622 1.00 96.25 102 GLN A O 1
ATOM 773 N N . THR A 1 103 ? 18.926 2.447 -14.803 1.00 94.62 103 THR A N 1
ATOM 774 C CA . THR A 1 103 ? 18.149 2.092 -16.001 1.00 94.62 103 THR A CA 1
ATOM 775 C C . THR A 1 103 ? 17.606 3.298 -16.749 1.00 94.62 103 THR A C 1
ATOM 777 O O . THR A 1 103 ? 17.228 3.165 -17.912 1.00 94.62 103 THR A O 1
ATOM 780 N N . LEU A 1 104 ? 17.574 4.481 -16.132 1.00 93.31 104 LEU A N 1
ATOM 781 C CA . LEU A 1 104 ? 17.206 5.696 -16.842 1.00 93.31 104 LEU A CA 1
ATOM 782 C C . LEU A 1 104 ? 18.257 6.039 -17.910 1.00 93.31 104 LEU A C 1
ATOM 784 O O . LEU A 1 104 ? 19.455 5.897 -17.665 1.00 93.31 104 LEU A O 1
ATOM 788 N N . PRO A 1 105 ? 17.819 6.499 -19.097 1.00 93.00 105 PRO A N 1
ATOM 789 C CA . PRO A 1 105 ? 16.456 6.935 -19.436 1.00 93.00 105 PRO A CA 1
ATOM 790 C C . PRO A 1 105 ? 15.522 5.843 -20.005 1.00 93.00 105 PRO A C 1
ATOM 792 O O . PRO A 1 105 ? 14.433 6.174 -20.461 1.00 93.00 105 PRO A O 1
ATOM 795 N N . ALA A 1 106 ? 15.903 4.562 -20.006 1.00 88.19 106 ALA A N 1
ATOM 796 C CA . ALA A 1 106 ? 15.215 3.505 -20.758 1.00 88.19 106 ALA A CA 1
ATOM 797 C C . ALA A 1 106 ? 13.863 3.026 -20.179 1.00 88.19 106 ALA A C 1
ATOM 799 O O . ALA A 1 106 ? 13.188 2.249 -20.845 1.00 88.19 106 ALA A O 1
ATOM 800 N N . TRP A 1 107 ? 13.463 3.468 -18.975 1.00 93.06 107 TRP A N 1
ATOM 801 C CA . TRP A 1 107 ? 12.176 3.153 -18.312 1.00 93.06 107 TRP A CA 1
ATOM 802 C C . TRP A 1 107 ? 11.669 1.711 -18.538 1.00 93.06 107 TRP A C 1
ATOM 804 O O . TRP A 1 107 ? 10.616 1.512 -19.148 1.00 93.06 107 TRP A O 1
ATOM 814 N N . PRO A 1 108 ? 12.385 0.682 -18.047 1.00 94.81 108 PRO A N 1
ATOM 815 C CA . PRO A 1 108 ? 11.945 -0.699 -18.217 1.00 94.81 108 PRO A CA 1
ATOM 816 C C . PRO A 1 108 ? 10.586 -0.937 -17.542 1.00 94.81 108 PRO A C 1
ATOM 818 O O . PRO A 1 108 ? 10.264 -0.311 -16.528 1.00 94.81 108 PRO A O 1
ATOM 821 N N . GLY A 1 109 ? 9.807 -1.896 -18.057 1.00 94.94 109 GLY A N 1
ATOM 822 C CA . GLY A 1 109 ? 8.474 -2.215 -17.526 1.00 94.94 109 GLY A CA 1
ATOM 823 C C . GLY A 1 109 ? 8.469 -2.515 -16.021 1.00 94.94 109 GLY A C 1
ATOM 824 O O . GLY A 1 109 ? 7.551 -2.103 -15.314 1.00 94.94 109 GLY A O 1
ATOM 825 N N . SER A 1 110 ? 9.533 -3.141 -15.504 1.00 95.31 110 SER A N 1
ATOM 826 C CA . SER A 1 110 ? 9.733 -3.384 -14.069 1.00 95.31 110 SER A CA 1
ATOM 827 C C . SER A 1 110 ? 9.800 -2.103 -13.238 1.00 95.31 110 SER A C 1
ATOM 829 O O . SER A 1 110 ? 9.192 -2.045 -12.171 1.00 95.31 110 SER A O 1
ATOM 831 N N . LEU A 1 111 ? 10.485 -1.068 -13.734 1.00 96.94 111 LEU A N 1
ATOM 832 C CA . LEU A 1 111 ? 10.620 0.223 -13.062 1.00 96.94 111 LEU A CA 1
ATOM 833 C C . LEU A 1 111 ? 9.302 0.997 -13.094 1.00 96.94 111 LEU A C 1
ATOM 835 O O . LEU A 1 111 ? 8.926 1.617 -12.097 1.00 96.94 111 LEU A O 1
ATOM 839 N N . ILE A 1 112 ? 8.579 0.938 -14.216 1.00 96.69 112 ILE A N 1
ATOM 840 C CA . ILE A 1 112 ? 7.244 1.537 -14.339 1.00 96.69 112 ILE A CA 1
ATOM 841 C C . ILE A 1 112 ? 6.292 0.872 -13.336 1.00 96.69 112 ILE A C 1
ATOM 843 O O . ILE A 1 112 ? 5.651 1.563 -12.542 1.00 96.69 112 ILE A O 1
ATOM 847 N N . ALA A 1 113 ? 6.249 -0.463 -13.308 1.00 96.94 113 ALA A N 1
ATOM 848 C CA . ALA A 1 113 ? 5.418 -1.220 -12.376 1.00 96.94 113 ALA A CA 1
ATOM 849 C C . ALA A 1 113 ? 5.794 -0.950 -10.910 1.00 96.94 113 ALA A C 1
ATOM 851 O O . ALA A 1 113 ? 4.909 -0.695 -10.093 1.00 96.94 113 ALA A O 1
ATOM 852 N N . ALA A 1 114 ? 7.091 -0.947 -10.579 1.00 97.75 114 ALA A N 1
ATOM 853 C CA . ALA A 1 114 ? 7.583 -0.626 -9.240 1.00 97.75 114 ALA A CA 1
ATOM 854 C C . ALA A 1 114 ? 7.147 0.778 -8.802 1.00 97.75 114 ALA A C 1
ATOM 856 O O . ALA A 1 114 ? 6.620 0.940 -7.704 1.00 97.75 114 ALA A O 1
ATOM 857 N N . THR A 1 115 ? 7.290 1.772 -9.682 1.00 97.75 115 THR A N 1
ATOM 858 C CA . THR A 1 115 ? 6.870 3.157 -9.430 1.00 97.75 115 THR A CA 1
ATOM 859 C C . THR A 1 115 ? 5.36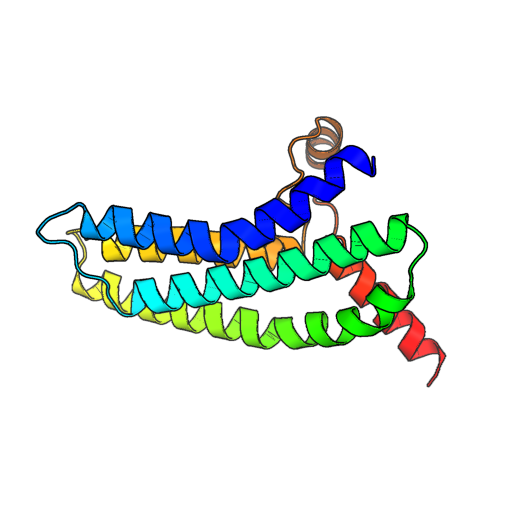6 3.255 -9.173 1.00 97.75 115 THR A C 1
ATOM 861 O O . THR A 1 115 ? 4.956 3.851 -8.179 1.00 97.75 115 THR A O 1
ATOM 864 N N . ILE A 1 116 ? 4.534 2.647 -10.026 1.00 97.44 116 ILE A N 1
ATOM 865 C CA . ILE A 1 116 ? 3.069 2.678 -9.880 1.00 97.44 116 ILE A CA 1
ATOM 866 C C . ILE A 1 116 ? 2.637 2.012 -8.569 1.00 97.44 116 ILE A C 1
ATOM 868 O O . ILE A 1 116 ? 1.846 2.583 -7.819 1.00 97.44 116 ILE A O 1
ATOM 872 N N . LEU A 1 117 ? 3.176 0.829 -8.266 1.00 97.50 117 LEU A N 1
ATOM 873 C CA . LEU A 1 117 ? 2.884 0.110 -7.025 1.00 97.50 117 LEU A CA 1
ATOM 874 C C . LEU A 1 117 ? 3.356 0.890 -5.795 1.00 97.50 117 LEU A C 1
ATOM 876 O O . LEU A 1 117 ? 2.625 1.002 -4.819 1.00 97.50 117 LEU A O 1
ATOM 880 N N . LEU A 1 118 ? 4.546 1.490 -5.840 1.00 97.94 118 LEU A N 1
ATOM 881 C CA . LEU A 1 118 ? 5.054 2.321 -4.753 1.00 97.94 118 LEU A CA 1
ATOM 882 C C . LEU A 1 118 ? 4.146 3.529 -4.498 1.00 97.94 118 LEU A C 1
ATOM 884 O O . LEU A 1 118 ? 3.820 3.817 -3.346 1.00 97.94 118 LEU A O 1
ATOM 888 N N . VAL A 1 119 ? 3.704 4.212 -5.557 1.00 97.06 119 VAL A N 1
ATOM 889 C CA . VAL A 1 119 ? 2.736 5.310 -5.444 1.00 97.06 119 VAL A CA 1
ATOM 890 C C . VAL A 1 119 ? 1.436 4.805 -4.823 1.00 97.06 119 VAL A C 1
ATOM 892 O O . VAL A 1 119 ? 0.940 5.428 -3.887 1.00 97.06 119 VAL A O 1
ATOM 895 N N . LEU A 1 120 ? 0.918 3.659 -5.270 1.00 95.31 120 LEU A N 1
ATOM 896 C CA . LEU A 1 120 ? -0.286 3.058 -4.699 1.00 95.31 120 LEU A CA 1
ATOM 897 C C . LEU A 1 120 ? -0.111 2.730 -3.208 1.00 95.31 120 LEU A C 1
ATOM 899 O O . LEU A 1 120 ? -0.971 3.083 -2.408 1.00 95.31 120 LEU A O 1
ATOM 903 N N . ALA A 1 121 ? 1.018 2.146 -2.802 1.00 96.06 121 ALA A N 1
ATOM 904 C CA . ALA A 1 121 ? 1.329 1.896 -1.396 1.00 96.06 121 ALA A CA 1
ATOM 905 C C . ALA A 1 121 ? 1.367 3.200 -0.581 1.00 96.06 121 ALA A C 1
ATOM 907 O O . ALA A 1 121 ? 0.758 3.290 0.482 1.00 96.06 121 ALA A O 1
ATOM 908 N N . ILE A 1 122 ? 2.028 4.250 -1.072 1.00 95.94 122 ILE A N 1
ATOM 909 C CA . ILE A 1 122 ? 2.056 5.552 -0.385 1.00 95.94 122 ILE A CA 1
ATOM 910 C C . ILE A 1 122 ? 0.639 6.115 -0.237 1.00 95.94 122 ILE A C 1
ATOM 912 O O . ILE A 1 122 ? 0.266 6.573 0.848 1.00 95.94 122 ILE A O 1
ATOM 916 N N . LEU A 1 123 ? -0.161 6.051 -1.303 1.00 92.38 123 LEU A N 1
ATOM 917 C CA . LEU A 1 123 ? -1.549 6.493 -1.286 1.00 92.38 123 LEU A CA 1
ATOM 918 C C . LEU A 1 123 ? -2.372 5.701 -0.273 1.00 92.38 123 LEU A C 1
ATOM 920 O O . LEU A 1 123 ? -3.076 6.325 0.513 1.00 92.38 123 LEU A O 1
ATOM 924 N N . GLU A 1 124 ? -2.239 4.375 -0.212 1.00 91.94 124 GLU A N 1
ATOM 925 C CA . GLU A 1 124 ? -2.942 3.554 0.778 1.00 91.94 124 GLU A CA 1
ATOM 926 C C . GLU A 1 124 ? -2.491 3.856 2.214 1.00 91.94 124 GLU A C 1
ATOM 928 O O . GLU A 1 124 ? -3.310 3.956 3.131 1.00 91.94 124 GLU A O 1
ATOM 933 N N . TYR A 1 125 ? -1.199 4.097 2.439 1.00 93.56 125 TYR A N 1
ATOM 934 C CA . TYR A 1 125 ? -0.707 4.499 3.756 1.00 93.56 125 TYR A CA 1
ATOM 935 C C . TYR A 1 125 ? -1.315 5.832 4.208 1.00 93.56 125 TYR A C 1
ATOM 937 O O . TYR A 1 125 ? -1.804 5.951 5.337 1.00 93.56 125 TYR A O 1
ATOM 945 N N . ILE A 1 126 ? -1.341 6.832 3.323 1.00 89.94 126 ILE A N 1
ATOM 946 C CA . ILE A 1 126 ? -1.996 8.115 3.597 1.00 89.94 126 ILE A CA 1
ATOM 947 C C . ILE A 1 126 ? -3.499 7.899 3.813 1.00 89.94 126 ILE A C 1
ATOM 949 O O . ILE A 1 126 ? -4.049 8.418 4.790 1.00 89.94 126 ILE A O 1
ATOM 953 N N . ASN A 1 127 ? -4.129 7.090 2.955 1.00 88.31 127 ASN A N 1
ATOM 954 C CA . ASN A 1 127 ? -5.551 6.756 2.970 1.00 88.31 127 ASN A CA 1
ATOM 955 C C . ASN A 1 127 ? -6.000 6.202 4.332 1.00 88.31 127 ASN A C 1
ATOM 957 O O . ASN A 1 127 ? -7.012 6.624 4.898 1.00 88.31 127 ASN A O 1
ATOM 961 N N . TYR A 1 128 ? -5.215 5.283 4.900 1.00 87.44 128 TYR A N 1
ATOM 962 C CA . TYR A 1 128 ? -5.566 4.606 6.144 1.00 87.44 128 TYR A CA 1
ATOM 963 C C . TYR A 1 128 ? -5.078 5.321 7.401 1.00 87.44 128 TYR A C 1
ATOM 965 O O . TYR A 1 128 ? -5.819 5.356 8.385 1.00 87.44 128 TYR A O 1
ATOM 973 N N . TYR A 1 129 ? -3.903 5.948 7.406 1.00 88.06 129 TYR A N 1
ATOM 974 C CA . TYR A 1 129 ? -3.355 6.546 8.633 1.00 88.06 129 TYR A CA 1
ATOM 975 C C . TYR A 1 129 ? -3.631 8.046 8.788 1.00 88.06 129 TYR A C 1
ATOM 977 O O . TYR A 1 129 ? -3.626 8.550 9.918 1.00 88.06 129 TYR A O 1
ATOM 985 N N . HIS A 1 130 ? -3.930 8.757 7.698 1.00 85.25 130 HIS A N 1
ATOM 986 C CA . HIS A 1 130 ? -4.062 10.214 7.705 1.00 85.25 130 HIS A CA 1
ATOM 987 C C . HIS A 1 130 ? -5.434 10.689 7.204 1.00 85.25 130 HIS A C 1
ATOM 989 O O . HIS A 1 130 ? -6.243 11.189 7.995 1.00 85.25 130 HIS A O 1
ATOM 995 N N . TYR A 1 131 ? -5.722 10.511 5.915 1.00 81.81 131 TYR A N 1
ATOM 996 C CA . TYR A 1 131 ? -6.848 11.142 5.223 1.00 81.81 131 TYR A CA 1
ATOM 997 C C . TYR A 1 131 ? -7.571 10.142 4.343 1.00 81.81 131 TYR A C 1
ATOM 999 O O . TYR A 1 131 ? -6.918 9.408 3.636 1.00 81.81 131 TYR A O 1
ATOM 1007 N N . GLN A 1 132 ? -8.899 10.136 4.329 1.00 78.62 132 GLN A N 1
ATOM 1008 C CA . GLN A 1 132 ? -9.662 9.220 3.479 1.00 78.62 132 GLN A CA 1
ATOM 1009 C C . GLN A 1 132 ? -9.631 9.689 2.014 1.00 78.62 132 GLN A C 1
ATOM 1011 O O . GLN A 1 132 ? -10.311 10.656 1.685 1.00 78.62 132 GLN A O 1
ATOM 1016 N N . LEU A 1 133 ? -8.864 9.013 1.152 1.00 68.69 133 LEU A N 1
ATOM 1017 C CA . LEU A 1 133 ? -8.694 9.349 -0.270 1.00 68.69 133 LEU A CA 1
ATOM 1018 C C . LEU A 1 133 ? -9.633 8.545 -1.184 1.00 68.69 133 LEU A C 1
ATOM 1020 O O . LEU A 1 133 ? -10.259 9.114 -2.069 1.00 68.69 133 LEU A O 1
ATOM 1024 N N . GLN A 1 134 ? -9.818 7.245 -0.934 1.00 62.84 134 GLN A N 1
ATOM 1025 C CA . GLN A 1 134 ? -10.602 6.354 -1.812 1.00 62.84 134 GLN A CA 1
ATOM 1026 C C . GLN A 1 134 ? -12.124 6.635 -1.854 1.00 62.84 134 GLN A C 1
ATOM 1028 O O . GLN A 1 134 ? -12.837 6.024 -2.637 1.00 62.84 134 GLN A O 1
ATOM 1033 N N . HIS A 1 135 ? -12.661 7.513 -1.000 1.00 53.91 135 HIS A N 1
ATOM 1034 C CA . HIS A 1 135 ? -14.096 7.864 -0.984 1.00 53.91 135 HIS A CA 1
ATOM 1035 C C . HIS A 1 135 ? -14.384 9.271 -1.531 1.00 53.91 135 HIS A C 1
ATOM 1037 O O . HIS A 1 135 ? -15.462 9.811 -1.292 1.00 53.91 135 HIS A O 1
ATOM 1043 N N . PHE A 1 136 ? -13.452 9.864 -2.282 1.00 49.34 136 PHE A N 1
ATOM 1044 C CA . PHE A 1 136 ? -13.612 11.201 -2.869 1.00 49.34 136 PHE A CA 1
ATOM 1045 C C . PHE A 1 136 ? -14.660 11.317 -3.995 1.00 49.34 136 PHE A C 1
ATOM 1047 O O . PHE A 1 136 ? -14.765 12.367 -4.618 1.00 49.34 136 PHE A O 1
ATOM 1054 N N . ASP A 1 137 ? -15.495 10.301 -4.213 1.00 45.09 137 ASP A N 1
ATOM 1055 C CA . ASP A 1 137 ? -16.585 10.305 -5.201 1.00 45.09 137 ASP A CA 1
ATOM 1056 C C . ASP A 1 137 ? -17.868 11.016 -4.727 1.00 45.09 137 ASP A C 1
ATOM 1058 O O . ASP A 1 137 ? -18.923 10.917 -5.355 1.00 45.09 137 ASP A O 1
ATOM 1062 N N . HIS A 1 138 ? -17.859 11.701 -3.583 1.00 53.47 138 HIS A N 1
ATOM 1063 C CA . HIS A 1 138 ? -19.028 12.445 -3.106 1.00 53.47 138 HIS A CA 1
ATOM 1064 C C . HIS A 1 138 ? -18.845 13.941 -3.350 1.00 53.47 138 HIS A C 1
ATOM 1066 O O . HIS A 1 138 ? -17.952 14.570 -2.788 1.00 53.47 138 HIS A O 1
ATOM 1072 N N . ALA A 1 139 ? -19.759 14.542 -4.123 1.00 52.47 139 ALA A N 1
ATOM 1073 C CA . ALA A 1 139 ? -19.812 15.988 -4.367 1.00 52.47 139 ALA A CA 1
ATOM 1074 C C . ALA A 1 139 ? -19.772 16.820 -3.066 1.00 52.47 139 ALA A C 1
ATOM 1076 O O . ALA A 1 139 ? -19.258 17.934 -3.054 1.00 52.47 139 ALA A O 1
ATOM 1077 N N . ALA A 1 140 ? -20.245 16.257 -1.948 1.00 55.22 140 ALA A N 1
ATOM 1078 C CA . ALA A 1 140 ? -20.157 16.860 -0.619 1.00 55.22 140 ALA A CA 1
ATOM 1079 C C . ALA A 1 140 ? -18.725 16.918 -0.048 1.00 55.22 140 ALA A C 1
ATOM 1081 O O . ALA A 1 140 ? -18.388 17.874 0.649 1.00 55.22 140 ALA A O 1
ATOM 1082 N N . ASP A 1 141 ? -17.873 15.931 -0.335 1.00 56.06 141 ASP A N 1
ATOM 1083 C CA . ASP A 1 141 ? -16.472 15.927 0.099 1.00 56.06 141 ASP A CA 1
ATOM 1084 C C . ASP A 1 141 ? -15.620 16.862 -0.775 1.00 56.06 141 ASP A C 1
ATOM 1086 O O . ASP A 1 141 ? -14.786 17.595 -0.239 1.00 56.06 141 ASP A O 1
ATOM 1090 N N . PHE A 1 142 ? -15.914 16.964 -2.079 1.00 57.25 142 PHE A N 1
ATOM 1091 C CA . PHE A 1 142 ? -15.325 17.990 -2.952 1.00 57.25 142 PHE A CA 1
ATOM 1092 C C . PHE A 1 142 ? -15.763 19.408 -2.546 1.00 57.25 142 PHE A C 1
ATOM 1094 O O . PHE A 1 142 ? -14.927 20.300 -2.404 1.00 57.25 142 PHE A O 1
ATOM 1101 N N . ALA A 1 143 ? -17.052 19.611 -2.246 1.00 59.69 143 ALA A N 1
ATOM 1102 C CA . ALA A 1 143 ? -17.568 20.885 -1.742 1.00 59.69 143 ALA A CA 1
ATOM 1103 C C . ALA A 1 143 ? -16.938 21.283 -0.397 1.00 59.69 143 ALA A C 1
ATOM 1105 O O . ALA A 1 143 ? -16.684 22.462 -0.170 1.00 59.69 143 ALA A O 1
ATOM 1106 N N . ARG A 1 144 ? -16.627 20.323 0.487 1.00 61.97 144 ARG A N 1
ATOM 1107 C CA . ARG A 1 144 ? -15.899 20.590 1.743 1.00 61.97 144 ARG A CA 1
ATOM 1108 C C . ARG A 1 144 ? -14.442 20.975 1.521 1.00 61.97 144 ARG A C 1
ATOM 1110 O O . ARG A 1 144 ? -13.922 21.808 2.269 1.00 61.97 144 ARG A O 1
ATOM 1117 N N . LEU A 1 145 ? -13.790 20.372 0.528 1.00 63.12 145 LEU A N 1
ATOM 1118 C CA . LEU A 1 145 ? -12.433 20.741 0.143 1.00 63.12 145 LEU A CA 1
ATOM 1119 C C . LEU A 1 145 ? -12.412 22.179 -0.394 1.00 63.12 145 LEU A C 1
ATOM 1121 O O . LEU A 1 145 ? -11.643 23.006 0.090 1.00 63.12 145 LEU A O 1
ATOM 1125 N N . MET A 1 146 ? -13.346 22.489 -1.298 1.00 59.84 146 MET A N 1
ATOM 1126 C CA . MET A 1 146 ? -13.549 23.824 -1.870 1.00 59.84 146 MET A CA 1
ATOM 1127 C C . MET A 1 146 ? -13.998 24.860 -0.831 1.00 59.84 146 MET A C 1
ATOM 1129 O O . MET A 1 146 ? -13.677 26.036 -0.958 1.00 59.84 146 MET A O 1
ATOM 1133 N N . SER A 1 147 ? -14.686 24.442 0.237 1.00 70.50 147 SER A N 1
ATOM 1134 C CA . SER A 1 147 ? -15.070 25.318 1.350 1.00 70.50 147 SER A CA 1
ATOM 1135 C C . SER A 1 147 ? -13.955 25.520 2.390 1.00 70.50 147 SER A C 1
ATOM 1137 O O . SER A 1 147 ? -14.245 25.963 3.501 1.00 70.50 147 SER A O 1
ATOM 1139 N N . GLY A 1 148 ? -12.716 25.094 2.113 1.00 62.97 148 GLY A N 1
ATOM 1140 C CA . GLY A 1 148 ? -11.562 25.272 3.004 1.00 62.97 148 GLY A CA 1
ATOM 1141 C C . GLY A 1 148 ? -11.553 24.393 4.262 1.00 62.97 148 GLY A C 1
ATOM 1142 O O . GLY A 1 148 ? -10.714 24.586 5.136 1.00 62.97 148 GLY A O 1
ATOM 1143 N N . ARG A 1 149 ? -12.457 23.407 4.384 1.00 59.53 149 ARG A N 1
ATOM 1144 C CA . ARG A 1 149 ? -12.535 22.520 5.569 1.00 59.53 149 ARG A CA 1
ATOM 1145 C C . ARG A 1 149 ? -11.590 21.312 5.492 1.00 59.53 149 ARG A C 1
ATOM 1147 O O . ARG A 1 149 ? -11.520 20.545 6.454 1.00 59.53 149 ARG A O 1
ATOM 1154 N N . GLY A 1 150 ? -10.876 21.155 4.375 1.00 66.25 150 GLY A N 1
ATOM 1155 C CA . GLY A 1 150 ? -9.832 20.151 4.170 1.00 66.25 150 GLY A CA 1
ATOM 1156 C C . GLY A 1 150 ? -10.325 18.701 4.080 1.00 66.25 150 GLY A C 1
ATOM 1157 O O . GLY A 1 150 ? -11.523 18.415 4.023 1.00 66.25 150 GLY A O 1
ATOM 1158 N N . PHE A 1 151 ? -9.367 17.771 4.061 1.00 64.94 151 PHE A N 1
ATOM 1159 C CA . PHE A 1 151 ? -9.603 16.330 3.948 1.00 64.94 151 PHE A CA 1
ATOM 1160 C C . PH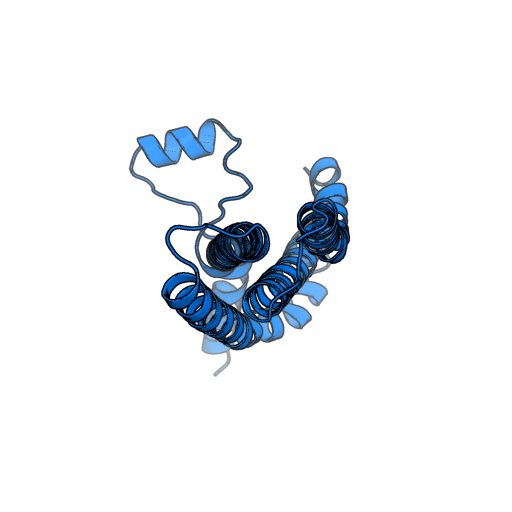E A 1 151 ? -10.198 15.724 5.230 1.00 64.94 151 PHE A C 1
ATOM 1162 O O . PHE A 1 151 ? -9.814 16.062 6.353 1.00 64.94 151 PHE A O 1
ATOM 1169 N N . ARG A 1 152 ? -11.115 14.758 5.083 1.00 74.81 152 ARG A N 1
ATOM 1170 C CA . ARG A 1 152 ? -11.659 14.005 6.223 1.00 74.81 152 ARG A CA 1
ATOM 1171 C C . ARG A 1 152 ? -10.606 13.030 6.759 1.00 74.81 152 ARG A C 1
ATOM 1173 O O . ARG A 1 152 ? -10.008 12.280 5.991 1.00 74.81 152 ARG A O 1
ATOM 1180 N N . ARG A 1 153 ? -10.427 12.980 8.086 1.00 77.31 153 ARG A N 1
ATOM 1181 C CA . ARG A 1 153 ? -9.612 11.932 8.726 1.00 77.31 153 ARG A CA 1
ATOM 1182 C C . ARG A 1 153 ? -10.176 10.548 8.419 1.00 77.31 153 ARG A C 1
ATOM 1184 O O . ARG A 1 153 ? -11.391 10.342 8.512 1.00 77.31 153 ARG A O 1
ATOM 1191 N N . SER A 1 154 ? -9.285 9.607 8.125 1.00 82.06 154 SER A N 1
ATOM 1192 C CA . SER A 1 154 ? -9.654 8.223 7.833 1.00 82.06 154 SER A CA 1
ATOM 1193 C C . SER A 1 154 ? -10.410 7.565 8.995 1.00 82.06 154 SER A C 1
ATOM 1195 O O . SER A 1 154 ? -10.353 7.999 10.154 1.00 82.06 154 SER A O 1
ATOM 1197 N N . HIS A 1 155 ? -11.163 6.505 8.694 1.00 83.44 155 HIS A N 1
ATOM 1198 C CA . HIS A 1 155 ? -11.857 5.719 9.717 1.00 83.44 155 HIS A CA 1
ATOM 1199 C C . HIS A 1 155 ? -10.876 5.126 10.738 1.00 83.44 155 HIS A C 1
ATOM 1201 O O . HIS A 1 155 ? -11.087 5.281 11.941 1.00 83.44 155 HIS A O 1
ATOM 1207 N N . LEU A 1 156 ? -9.771 4.543 10.265 1.00 85.56 156 LEU A N 1
ATOM 1208 C CA . LEU A 1 156 ? -8.748 3.953 11.125 1.00 85.56 156 LEU A CA 1
ATOM 1209 C C . LEU A 1 156 ? -8.042 5.007 11.993 1.00 85.56 156 LEU A C 1
ATOM 1211 O O . LEU A 1 156 ? -7.901 4.804 13.196 1.00 85.56 156 LEU A O 1
ATOM 1215 N N . SER A 1 157 ? -7.679 6.164 11.433 1.00 87.19 157 SER A N 1
ATOM 1216 C CA . SER A 1 157 ? -7.047 7.258 12.187 1.00 87.19 157 SER A CA 1
ATOM 1217 C C . SER A 1 157 ? -7.934 7.745 13.339 1.00 87.19 157 SER A C 1
ATOM 1219 O O . SER A 1 157 ? -7.467 7.936 14.465 1.00 87.19 157 SER A O 1
ATOM 1221 N N . ARG A 1 158 ? -9.246 7.874 13.098 1.00 86.25 158 ARG A N 1
ATOM 1222 C CA . ARG A 1 158 ? -10.219 8.222 14.146 1.00 86.25 158 ARG A CA 1
ATOM 1223 C C . ARG A 1 158 ? -10.345 7.131 15.209 1.00 86.25 158 ARG A C 1
ATOM 1225 O O . ARG A 1 158 ? -10.375 7.463 16.391 1.00 86.25 158 ARG A O 1
ATOM 1232 N N . ALA A 1 159 ? -10.377 5.859 14.810 1.00 86.50 159 ALA A N 1
ATOM 1233 C CA . ALA A 1 159 ? -10.446 4.733 15.741 1.00 86.50 159 ALA A CA 1
ATOM 1234 C C . ALA A 1 159 ? -9.196 4.649 16.638 1.00 86.50 159 ALA A C 1
ATOM 1236 O O . ALA A 1 159 ? -9.318 4.492 17.852 1.00 86.50 159 ALA A O 1
ATOM 1237 N N . ILE A 1 160 ? -8.002 4.847 16.068 1.00 88.56 160 ILE A N 1
ATOM 1238 C CA . ILE A 1 160 ? -6.736 4.913 16.814 1.00 88.56 160 ILE A CA 1
ATOM 1239 C C . ILE A 1 160 ? -6.748 6.084 17.804 1.00 88.56 160 ILE A C 1
ATOM 1241 O O . ILE A 1 160 ? -6.366 5.910 18.961 1.00 88.56 160 ILE A O 1
ATOM 1245 N N . ALA A 1 161 ? -7.200 7.268 17.381 1.00 88.50 161 ALA A N 1
ATOM 1246 C CA . ALA A 1 161 ? -7.276 8.439 18.255 1.00 88.50 161 ALA A CA 1
ATOM 1247 C C . ALA A 1 161 ? -8.235 8.216 19.437 1.00 88.50 161 ALA A C 1
ATOM 1249 O O . ALA A 1 161 ? -7.869 8.494 20.579 1.00 88.50 161 ALA A O 1
ATOM 1250 N N . ALA A 1 162 ? -9.424 7.660 19.179 1.00 87.25 162 ALA A N 1
ATOM 1251 C CA . ALA A 1 162 ? -10.397 7.333 20.219 1.00 87.25 162 ALA A CA 1
ATOM 1252 C C . ALA A 1 162 ? -9.858 6.278 21.199 1.00 87.25 162 ALA A C 1
ATOM 1254 O O . ALA A 1 162 ? -9.989 6.432 22.412 1.00 87.25 162 ALA A O 1
ATOM 1255 N N . TRP A 1 163 ? -9.190 5.239 20.690 1.00 89.38 163 TRP A N 1
ATOM 1256 C CA . TRP A 1 163 ? -8.555 4.218 21.523 1.00 89.38 163 TRP A CA 1
ATOM 1257 C C . TRP A 1 163 ? -7.436 4.793 22.405 1.00 89.38 163 TRP A C 1
ATOM 1259 O O . TRP A 1 163 ? -7.369 4.473 23.592 1.00 89.38 163 TRP A O 1
ATOM 1269 N N . LYS A 1 164 ? -6.590 5.681 21.863 1.00 87.94 164 LYS A N 1
ATOM 1270 C CA . LYS A 1 164 ? -5.528 6.358 22.629 1.00 87.94 164 LYS A CA 1
ATOM 1271 C C . LYS A 1 164 ? -6.096 7.258 23.728 1.00 87.94 164 LYS A C 1
ATOM 1273 O O . LYS A 1 164 ? -5.572 7.233 24.839 1.00 87.94 164 LYS A O 1
ATOM 1278 N N . ALA A 1 165 ? -7.172 7.998 23.449 1.00 88.69 165 ALA A N 1
ATOM 1279 C CA . ALA A 1 165 ? -7.858 8.821 24.447 1.00 88.69 165 ALA A CA 1
ATOM 1280 C C . ALA A 1 165 ? -8.438 7.963 25.586 1.00 88.69 165 ALA A C 1
ATOM 1282 O O . ALA A 1 165 ? -8.103 8.179 26.746 1.00 88.69 165 ALA A O 1
ATOM 1283 N N . ALA A 1 166 ? -9.186 6.907 25.248 1.00 85.88 166 ALA A N 1
ATOM 1284 C CA . ALA A 1 166 ? -9.773 5.997 26.233 1.00 85.88 166 ALA A CA 1
ATOM 1285 C C . ALA A 1 166 ? -8.725 5.230 27.062 1.00 85.88 166 ALA A C 1
ATOM 1287 O O . ALA A 1 166 ? -8.990 4.846 28.198 1.00 85.88 166 ALA A O 1
ATOM 1288 N N . LYS A 1 167 ? -7.531 4.975 26.505 1.00 83.75 167 LYS A N 1
ATOM 1289 C CA . LYS A 1 167 ? -6.409 4.391 27.254 1.00 83.75 167 LYS A CA 1
ATOM 1290 C C . LYS A 1 167 ? -5.822 5.390 28.253 1.00 83.75 167 LYS A C 1
ATOM 1292 O O . LYS A 1 167 ? -5.484 4.987 29.358 1.00 83.75 167 LYS A O 1
ATOM 1297 N N . LYS A 1 168 ? -5.706 6.665 27.870 1.00 80.00 168 LYS A N 1
ATOM 1298 C CA . LYS A 1 168 ? -5.164 7.731 28.724 1.00 80.00 168 LYS A CA 1
ATOM 1299 C C . LYS A 1 168 ? -6.045 8.006 29.948 1.00 80.00 168 LYS A C 1
ATOM 1301 O O . LYS A 1 168 ? -5.510 8.332 30.989 1.00 80.00 168 LYS A O 1
ATOM 1306 N N . GLU A 1 169 ? -7.360 7.840 29.835 1.00 75.88 169 GLU A N 1
ATOM 1307 C CA . GLU A 1 169 ? -8.315 8.017 30.947 1.00 75.88 169 GLU A CA 1
ATOM 1308 C C . GLU A 1 169 ? -8.303 6.869 31.977 1.00 75.88 169 GLU A C 1
ATOM 1310 O O . GLU A 1 169 ? -8.946 6.970 33.017 1.00 75.88 169 GLU A O 1
ATOM 1315 N N . ARG A 1 170 ? -7.619 5.756 31.684 1.00 68.31 170 ARG A N 1
ATOM 1316 C CA . ARG A 1 170 ? -7.555 4.558 32.545 1.00 68.31 170 ARG A CA 1
ATOM 1317 C C . ARG A 1 170 ? -6.227 4.397 33.289 1.00 68.31 170 ARG A C 1
ATOM 1319 O O . ARG A 1 170 ? -6.073 3.407 34.000 1.00 68.31 170 ARG A O 1
ATOM 1326 N N . VAL A 1 171 ? -5.276 5.297 33.051 1.00 57.94 171 VAL A N 1
ATOM 1327 C CA . VAL A 1 171 ? -3.952 5.355 33.690 1.00 57.94 171 VAL A CA 1
ATOM 1328 C C . VAL A 1 171 ? -3.937 6.570 34.597 1.00 57.94 171 VAL A C 1
ATOM 1330 O O . VAL A 1 171 ? -3.452 6.422 35.735 1.00 57.94 171 VAL A O 1
#

Secondary structure (DSSP, 8-state):
-HHHHHHHHHHHHHHHHHHHHHHHHHHHTSTT----HHHHHHHHHHHHHHHHHHHHHHHHHHHHTT-THHHHHHHHHHHHTHHHHHHHHHHHHHHHHHHHHHHTTS--HHHHHHHHHHHHHHHHHHHHHTB--TTTT-HHHHHHHHTT--PPBPHHHHHHHHHHHHHHTT-

Sequence (171 aa):
MLRRLRPYYKMEAANVVMVPLIACVAVLADPAGVIRPAMIAAMVATSFLLVVGTIAWKMVVDGLEGNRATERTWVPRLDAARWPSLALILIALVLTGMEAAQTLPAWPGSLIAATILLVLAILEYINYYHYQLQHFDHAADFARLMSGRGFRRSHLSRAIAAWKAAKKERV

Radius of gyration: 18.24 Å; chains: 1; bounding box: 46×36×58 Å

pLDDT: mean 85.9, std 13.54, range [45.09, 98.5]

Foldseek 3Di:
DLVVLVVVLVVLVVCLPVLLVVLVCQQVVDVVRDADPLLVLLNVLLSLLSVLVSLLSVCVSCVVVVNNVSLVVCLVVSVVVLVVSVVSLVVSVVRLVVCCVVQPPPCRSNSVNSVVSSVNSVVSSCCQQPFPDVPVPDPVQVVCVVVVVDGDGHSSNVSNVVVVVVVVVVD